Protein AF-A0A254QTD7-F1 (afdb_monomer_lite)

Foldseek 3Di:
DDDDDDDDDDPPCCVVPPDDPPPPQDAADPQQDDDPPDPDQWDQGPVRWIWGWDDDVQWTKTATPPVRDDPPDDRIHTHGDDPDDD

Radius of gyration: 19.44 Å; chains: 1; bounding box: 59×45×31 Å

pLDDT: mean 74.78, std 13.95, range [41.34, 92.56]

Sequence (86 aa):
MVAMTALPASADLSQKFGRASSKKMKVASSHLLPPADYKGQWWTSPDNCEYSRAGRPGETVWYLIINTAHSKCKSHLVQSVYKDAY

Structure (mmCIF, N/CA/C/O backbone):
data_AF-A0A254QTD7-F1
#
_entry.id   AF-A0A254QTD7-F1
#
loop_
_atom_site.group_PDB
_atom_site.id
_atom_site.type_symbol
_atom_site.label_atom_id
_atom_site.label_alt_id
_atom_site.label_comp_id
_atom_site.label_asym_id
_atom_site.label_entity_id
_atom_site.label_seq_id
_atom_site.pdbx_PDB_ins_code
_atom_site.Cartn_x
_atom_site.Cartn_y
_atom_site.Cartn_z
_atom_site.occupancy
_atom_site.B_iso_or_equiv
_atom_site.auth_seq_id
_atom_site.auth_comp_id
_atom_site.auth_asym_id
_atom_site.auth_atom_id
_atom_site.pdbx_PDB_model_num
ATOM 1 N N . MET A 1 1 ? 48.576 -35.123 -12.775 1.00 42.38 1 MET A N 1
ATOM 2 C CA . MET A 1 1 ? 47.841 -34.010 -12.135 1.00 42.38 1 MET A CA 1
ATOM 3 C C . MET A 1 1 ? 46.386 -34.425 -12.006 1.00 42.38 1 MET A C 1
ATOM 5 O O . MET A 1 1 ? 45.778 -34.713 -13.026 1.00 42.38 1 MET A O 1
ATOM 9 N N . VAL A 1 2 ? 45.858 -34.535 -10.785 1.00 50.47 2 VAL A N 1
ATOM 10 C CA . VAL A 1 2 ? 44.442 -34.863 -10.544 1.00 50.47 2 VAL A CA 1
ATOM 11 C C . VAL A 1 2 ? 43.665 -33.549 -10.491 1.00 50.47 2 VAL A C 1
ATOM 13 O O . VAL A 1 2 ? 43.922 -32.723 -9.620 1.00 50.47 2 VAL A O 1
ATOM 16 N N . ALA A 1 3 ? 42.761 -33.332 -11.444 1.00 57.91 3 ALA A N 1
ATOM 17 C CA . ALA A 1 3 ? 41.870 -32.178 -11.448 1.00 57.91 3 ALA A CA 1
ATOM 18 C C . ALA A 1 3 ? 40.711 -32.432 -10.472 1.00 57.91 3 ALA A C 1
ATOM 20 O O . ALA A 1 3 ? 39.911 -33.341 -10.682 1.00 57.91 3 ALA A O 1
ATOM 21 N N . MET A 1 4 ? 40.625 -31.645 -9.399 1.00 57.41 4 MET A N 1
ATOM 22 C CA . MET A 1 4 ? 39.463 -31.644 -8.510 1.00 57.41 4 MET A CA 1
ATOM 23 C C . MET A 1 4 ? 38.371 -30.772 -9.132 1.00 57.41 4 MET A C 1
ATOM 25 O O . MET A 1 4 ? 38.440 -29.546 -9.084 1.00 57.41 4 MET A O 1
ATOM 29 N N . THR A 1 5 ? 37.361 -31.391 -9.737 1.00 64.06 5 THR A N 1
ATOM 30 C CA . THR A 1 5 ? 36.146 -30.686 -10.157 1.00 64.06 5 THR A CA 1
ATOM 31 C C . THR A 1 5 ? 35.272 -30.446 -8.928 1.00 64.06 5 THR A C 1
ATOM 33 O O . THR A 1 5 ? 34.683 -31.385 -8.390 1.00 64.06 5 THR A O 1
ATOM 36 N N . ALA A 1 6 ? 35.211 -29.200 -8.458 1.00 65.12 6 ALA A N 1
ATOM 37 C CA . ALA A 1 6 ? 34.300 -28.801 -7.391 1.00 65.12 6 ALA A CA 1
ATOM 38 C C . ALA A 1 6 ? 32.843 -28.901 -7.876 1.00 65.12 6 ALA A C 1
ATOM 40 O O . ALA A 1 6 ? 32.496 -28.386 -8.940 1.00 65.12 6 ALA A O 1
ATOM 41 N N . LEU A 1 7 ? 31.994 -29.571 -7.096 1.00 63.47 7 LEU A N 1
ATOM 42 C CA . LEU A 1 7 ? 30.553 -29.649 -7.342 1.00 63.47 7 LEU A CA 1
ATOM 43 C C . LEU A 1 7 ? 29.905 -28.280 -7.064 1.00 63.47 7 LEU A C 1
ATOM 45 O O . LEU A 1 7 ? 30.280 -27.623 -6.088 1.00 63.47 7 LEU A O 1
ATOM 49 N N . PRO A 1 8 ? 28.923 -27.839 -7.871 1.00 62.59 8 PRO A N 1
ATOM 50 C CA . PRO A 1 8 ? 28.192 -26.613 -7.590 1.00 62.59 8 PRO A CA 1
ATOM 51 C C . PRO A 1 8 ? 27.374 -26.798 -6.306 1.00 62.59 8 PRO A C 1
ATOM 53 O O . PRO A 1 8 ? 26.553 -27.708 -6.201 1.00 62.59 8 PRO A O 1
ATOM 56 N N . ALA A 1 9 ? 27.585 -25.932 -5.318 1.00 65.75 9 ALA A N 1
ATOM 57 C CA . ALA A 1 9 ? 26.750 -25.900 -4.126 1.00 65.75 9 ALA A CA 1
ATOM 58 C C . ALA A 1 9 ? 25.381 -25.299 -4.484 1.00 65.75 9 ALA A C 1
ATOM 60 O O . ALA A 1 9 ? 25.247 -24.092 -4.679 1.00 65.75 9 ALA A O 1
ATOM 61 N N . SER A 1 10 ? 24.353 -26.141 -4.586 1.00 64.06 10 SER A N 1
ATOM 62 C CA . SER A 1 10 ? 22.963 -25.703 -4.735 1.00 64.06 10 SER A CA 1
ATOM 63 C C . SER A 1 10 ? 22.403 -25.341 -3.357 1.00 64.06 10 SER A C 1
ATOM 65 O O . SER A 1 10 ? 21.977 -26.208 -2.598 1.00 64.06 10 SER A O 1
ATOM 67 N N . ALA A 1 11 ? 22.431 -24.058 -3.001 1.00 60.72 11 ALA A N 1
ATOM 68 C CA . ALA A 1 11 ? 21.818 -23.565 -1.770 1.00 60.72 11 ALA A CA 1
ATOM 69 C C . ALA A 1 11 ? 20.318 -23.314 -1.992 1.00 60.72 11 ALA A C 1
ATOM 71 O O . ALA A 1 11 ? 19.881 -22.171 -2.125 1.00 60.72 11 ALA A O 1
ATOM 72 N N . ASP A 1 12 ? 19.518 -24.381 -2.054 1.00 60.94 12 ASP A N 1
ATOM 73 C CA . ASP A 1 12 ? 18.062 -24.236 -2.098 1.00 60.94 12 ASP A CA 1
ATOM 74 C C . ASP A 1 12 ? 17.535 -23.877 -0.695 1.00 60.94 12 ASP A C 1
ATOM 76 O O . ASP A 1 12 ? 17.297 -24.722 0.170 1.00 60.94 12 ASP A O 1
ATOM 80 N N . LEU A 1 13 ? 17.409 -22.572 -0.431 1.00 63.25 13 LEU A N 1
ATOM 81 C CA . LEU A 1 13 ? 16.890 -22.032 0.833 1.00 63.25 13 LEU A CA 1
ATOM 82 C C . LEU A 1 13 ? 15.384 -22.310 1.037 1.00 63.25 13 LEU A C 1
ATOM 84 O O . LEU A 1 13 ? 14.866 -22.053 2.128 1.00 63.25 13 LEU A O 1
ATOM 88 N N . SER A 1 14 ? 14.675 -22.846 0.034 1.00 61.91 14 SER A N 1
ATOM 89 C CA . SER A 1 14 ? 13.223 -23.083 0.084 1.00 61.91 14 SER A CA 1
ATOM 90 C C . SER A 1 14 ? 12.839 -24.030 1.222 1.00 61.91 14 SER A C 1
ATOM 92 O O . SER A 1 14 ? 11.794 -23.864 1.852 1.00 61.91 14 SER A O 1
ATOM 94 N N . GLN A 1 15 ? 13.724 -24.972 1.566 1.00 60.12 15 GLN A N 1
ATOM 95 C CA . GLN A 1 15 ? 13.500 -25.920 2.658 1.00 60.12 15 GLN A CA 1
ATOM 96 C C . GLN A 1 15 ? 13.529 -25.264 4.052 1.00 60.12 15 GLN A C 1
ATOM 98 O O . GLN A 1 15 ? 12.901 -25.776 4.976 1.00 60.12 15 GLN A O 1
ATOM 103 N N . LYS A 1 16 ? 14.230 -24.130 4.222 1.00 62.50 16 LYS A N 1
ATOM 104 C CA . LYS A 1 16 ? 14.324 -23.407 5.508 1.00 62.50 16 LYS A CA 1
ATOM 105 C C . LYS A 1 16 ? 13.252 -22.333 5.676 1.00 62.50 16 LYS A C 1
ATOM 107 O O . LYS A 1 16 ? 12.810 -22.106 6.797 1.00 62.50 16 LYS A O 1
ATOM 112 N N . PHE A 1 17 ? 12.849 -21.677 4.590 1.00 65.69 17 PHE A N 1
ATOM 113 C CA . PHE A 1 17 ? 11.943 -20.521 4.645 1.00 65.69 17 PHE A CA 1
ATOM 114 C C . PHE A 1 17 ? 10.531 -20.814 4.117 1.00 65.69 17 PHE A C 1
ATOM 116 O O . PHE A 1 1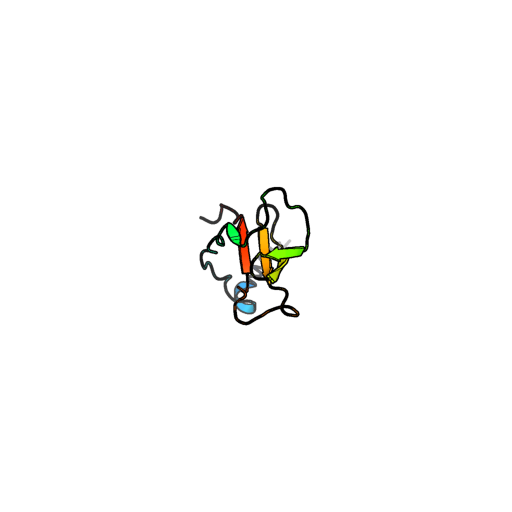7 ? 9.650 -19.961 4.209 1.00 65.69 17 PHE A O 1
ATOM 123 N N . GLY A 1 18 ? 10.294 -22.031 3.618 1.00 59.53 18 GLY A N 1
ATOM 124 C CA . GLY A 1 18 ? 9.051 -22.407 2.960 1.00 59.53 18 GLY A CA 1
ATOM 125 C C . GLY A 1 18 ? 8.979 -21.858 1.534 1.00 59.53 18 GLY A C 1
ATOM 126 O O . GLY A 1 18 ? 9.531 -20.808 1.203 1.00 59.53 18 GLY A O 1
ATOM 127 N N . ARG A 1 19 ? 8.276 -22.581 0.657 1.00 57.41 19 ARG A N 1
ATOM 128 C CA . ARG A 1 19 ? 8.055 -22.145 -0.724 1.00 57.41 19 ARG A CA 1
ATOM 129 C C . ARG A 1 19 ? 7.254 -20.843 -0.705 1.00 57.41 19 ARG A C 1
ATOM 131 O O . ARG A 1 19 ? 6.164 -20.812 -0.131 1.00 57.41 19 ARG A O 1
ATOM 138 N N . ALA A 1 20 ? 7.771 -19.790 -1.344 1.00 59.03 20 ALA A N 1
ATOM 139 C CA . ALA A 1 20 ? 7.042 -18.536 -1.508 1.00 59.03 20 ALA A CA 1
ATOM 140 C C . ALA A 1 20 ? 5.649 -18.842 -2.081 1.00 59.03 20 ALA A C 1
ATOM 142 O O . ALA A 1 20 ? 5.517 -19.420 -3.163 1.00 59.03 20 ALA A O 1
ATOM 143 N N . SER A 1 21 ? 4.608 -18.540 -1.304 1.00 57.00 21 SER A N 1
ATOM 144 C CA . SER A 1 21 ? 3.236 -18.859 -1.681 1.00 57.00 21 SER A CA 1
ATOM 145 C C . SER A 1 21 ? 2.871 -18.045 -2.916 1.00 57.00 21 SER A C 1
ATOM 147 O O . SER A 1 21 ? 2.728 -16.829 -2.844 1.00 57.00 21 SER A O 1
ATOM 149 N N . SER A 1 22 ? 2.668 -18.720 -4.046 1.00 54.12 22 SER A N 1
ATOM 150 C CA . SER A 1 22 ? 2.190 -18.142 -5.306 1.00 54.12 22 SER A CA 1
ATOM 151 C C . SER A 1 22 ? 0.711 -17.736 -5.255 1.00 54.12 22 SER A C 1
ATOM 153 O O . SER A 1 22 ? 0.040 -17.690 -6.289 1.00 54.12 22 SER A O 1
ATOM 155 N N . LYS A 1 23 ? 0.169 -17.443 -4.060 1.00 54.03 23 LYS A N 1
ATOM 156 C CA . LYS A 1 23 ? -1.158 -16.839 -3.925 1.00 54.03 23 LYS A CA 1
ATOM 157 C C . LYS A 1 23 ? -1.156 -15.593 -4.796 1.00 54.03 23 LYS A C 1
ATOM 159 O O . LYS A 1 23 ? -0.465 -14.631 -4.478 1.00 54.03 23 LYS A O 1
ATOM 164 N N . LYS A 1 24 ? -1.909 -15.642 -5.902 1.00 55.62 24 LYS A N 1
ATOM 165 C CA . LYS A 1 24 ? -2.092 -14.512 -6.813 1.00 55.62 24 LYS A CA 1
ATOM 166 C C . LYS A 1 24 ? -2.479 -13.311 -5.961 1.00 55.62 24 LYS A C 1
ATOM 168 O O . LYS A 1 24 ? -3.586 -13.268 -5.420 1.00 55.62 24 LYS A O 1
ATOM 173 N N . MET A 1 25 ? -1.532 -12.394 -5.786 1.00 56.16 25 MET A N 1
ATOM 174 C CA . MET A 1 25 ? -1.738 -11.167 -5.040 1.00 56.16 25 MET A CA 1
ATOM 175 C C . MET A 1 25 ? -2.836 -10.402 -5.770 1.00 56.16 25 MET A C 1
ATOM 177 O O . MET A 1 25 ? -2.660 -9.965 -6.906 1.00 56.16 25 MET A O 1
ATOM 181 N N . LYS A 1 26 ? -4.020 -10.333 -5.160 1.00 63.09 26 LYS A N 1
ATOM 182 C CA . LYS A 1 26 ? -5.134 -9.591 -5.740 1.00 63.09 26 LYS A CA 1
ATOM 183 C C . LYS A 1 26 ? -4.807 -8.112 -5.597 1.00 63.09 26 LYS A C 1
ATOM 185 O O . LYS A 1 26 ? -4.606 -7.644 -4.477 1.00 63.09 26 LYS A O 1
ATOM 190 N N . VAL A 1 27 ? -4.756 -7.407 -6.725 1.00 69.69 27 VAL A N 1
ATOM 191 C CA . VAL A 1 27 ? -4.663 -5.944 -6.746 1.00 69.69 27 VAL A CA 1
ATOM 192 C C . VAL A 1 27 ? -5.787 -5.396 -5.871 1.00 69.69 27 VAL A C 1
ATOM 194 O O . VAL A 1 27 ? -6.933 -5.850 -5.953 1.00 69.69 27 VAL A O 1
ATOM 197 N N . ALA A 1 28 ? -5.435 -4.500 -4.956 1.00 75.31 28 ALA A N 1
ATOM 198 C CA . ALA A 1 28 ? -6.399 -3.922 -4.039 1.00 75.31 28 ALA A CA 1
ATOM 199 C C . ALA A 1 28 ? -7.401 -3.035 -4.784 1.00 75.31 28 ALA A C 1
ATOM 201 O O . ALA A 1 28 ? -7.149 -2.578 -5.897 1.00 75.31 28 ALA A O 1
ATOM 202 N N . SER A 1 29 ? -8.551 -2.784 -4.152 1.00 73.44 29 SER A N 1
ATOM 203 C CA . SER A 1 29 ? -9.528 -1.838 -4.693 1.00 73.44 29 SER A CA 1
ATOM 204 C C . SER A 1 29 ? -8.872 -0.469 -4.876 1.00 73.44 29 SER A C 1
ATOM 206 O O . SER A 1 29 ? -8.221 0.023 -3.951 1.00 73.44 29 SER A O 1
ATOM 208 N N . SER A 1 30 ? -9.069 0.143 -6.046 1.00 73.62 30 SER A N 1
ATOM 209 C CA . SER A 1 30 ? -8.458 1.421 -6.430 1.00 73.62 30 SER A CA 1
ATOM 210 C C . SER A 1 30 ? -8.741 2.549 -5.439 1.00 73.62 30 SER A C 1
ATOM 212 O O . SER A 1 30 ? -7.901 3.421 -5.273 1.00 73.62 30 SER A O 1
ATOM 214 N N . HIS A 1 31 ? -9.872 2.502 -4.731 1.00 82.12 31 HIS A N 1
ATOM 215 C CA . HIS A 1 31 ? -10.247 3.507 -3.733 1.00 82.12 31 HIS A CA 1
ATOM 216 C C . HIS A 1 31 ? -9.347 3.518 -2.482 1.00 82.12 31 HIS A C 1
ATOM 218 O O . HIS A 1 31 ? -9.232 4.538 -1.815 1.00 82.12 31 HIS A O 1
ATOM 224 N N . LEU A 1 32 ? -8.726 2.387 -2.133 1.00 85.12 32 LEU A N 1
ATOM 225 C CA . LEU A 1 32 ? -7.830 2.295 -0.969 1.00 85.12 32 LEU A CA 1
ATOM 226 C C . LEU A 1 32 ? -6.380 2.628 -1.333 1.00 85.12 32 LEU A C 1
ATOM 228 O O . LEU A 1 32 ? -5.552 2.890 -0.460 1.00 85.12 32 LEU A O 1
ATOM 232 N N . LEU A 1 33 ? -6.071 2.576 -2.628 1.00 86.88 33 LEU A N 1
ATOM 233 C CA . LEU A 1 33 ? -4.740 2.809 -3.150 1.00 86.88 33 LEU A CA 1
ATOM 234 C C . LEU A 1 33 ? -4.475 4.312 -3.292 1.00 86.88 33 LEU A C 1
ATOM 236 O O . LEU A 1 33 ? -5.389 5.078 -3.597 1.00 86.88 33 LEU A O 1
ATOM 240 N N . PRO A 1 34 ? -3.217 4.738 -3.118 1.00 88.25 34 PRO A N 1
ATOM 241 C CA . PRO A 1 34 ? -2.843 6.101 -3.430 1.00 88.25 34 PRO A CA 1
ATOM 242 C C . PRO A 1 34 ? -2.988 6.401 -4.930 1.00 88.25 34 PRO A C 1
ATOM 244 O O . PRO A 1 34 ? -2.917 5.481 -5.758 1.00 88.25 34 PRO A O 1
ATOM 247 N N . PRO A 1 35 ? -3.096 7.691 -5.298 1.00 86.56 35 PRO A N 1
ATOM 248 C CA . PRO A 1 35 ? -3.022 8.133 -6.687 1.00 86.56 35 PRO A CA 1
ATOM 249 C C . PRO A 1 35 ? -1.765 7.610 -7.398 1.00 86.56 35 PRO A C 1
ATOM 251 O O . PRO A 1 35 ? -0.726 7.397 -6.769 1.00 86.56 35 PRO A O 1
ATOM 254 N N . ALA A 1 36 ? -1.830 7.440 -8.721 1.00 81.06 36 ALA A N 1
ATOM 255 C CA . ALA A 1 36 ? -0.717 6.904 -9.516 1.00 81.06 36 ALA A CA 1
ATOM 256 C C . ALA A 1 36 ? 0.578 7.733 -9.381 1.00 81.06 36 ALA A C 1
ATOM 258 O O . ALA A 1 36 ? 1.678 7.178 -9.335 1.00 81.06 36 ALA A O 1
ATOM 259 N N . ASP A 1 37 ? 0.443 9.051 -9.228 1.00 85.31 37 ASP A N 1
ATOM 260 C CA . ASP A 1 37 ? 1.568 9.979 -9.081 1.00 85.31 37 ASP A CA 1
ATOM 261 C C . ASP A 1 37 ? 2.077 10.108 -7.642 1.00 85.31 37 ASP A C 1
ATOM 263 O O . ASP A 1 37 ? 3.024 10.846 -7.373 1.00 85.31 37 ASP A O 1
ATOM 267 N N . TYR A 1 38 ? 1.498 9.366 -6.696 1.00 88.00 38 TYR A N 1
ATOM 268 C CA . TYR A 1 38 ? 1.929 9.402 -5.308 1.00 88.00 38 TYR A CA 1
ATOM 269 C C . TYR A 1 38 ? 3.342 8.827 -5.160 1.00 88.00 38 TYR A C 1
ATOM 271 O O . TYR A 1 38 ? 3.585 7.644 -5.422 1.00 88.00 38 TYR A O 1
ATOM 279 N N . LYS A 1 39 ? 4.293 9.656 -4.714 1.00 87.38 39 LYS A N 1
ATOM 280 C CA . LYS A 1 39 ? 5.704 9.276 -4.490 1.00 87.38 39 LYS A CA 1
ATOM 281 C C . LYS A 1 39 ? 6.076 9.103 -3.015 1.00 87.38 39 LYS A C 1
ATOM 283 O O . LYS A 1 39 ? 7.200 8.712 -2.729 1.00 87.38 39 LYS A O 1
ATOM 288 N N . GLY A 1 40 ? 5.146 9.354 -2.093 1.00 89.81 40 GLY A N 1
ATOM 289 C CA . GLY A 1 40 ? 5.394 9.209 -0.661 1.00 89.81 40 GLY A CA 1
ATOM 290 C C . GLY A 1 40 ? 5.662 7.763 -0.241 1.00 89.81 40 GLY A C 1
ATOM 291 O O . GLY A 1 40 ? 5.257 6.809 -0.912 1.00 89.81 40 GLY A O 1
ATOM 292 N N . GLN A 1 41 ? 6.355 7.624 0.888 1.00 91.19 41 GLN A N 1
ATOM 293 C CA . GLN A 1 41 ? 6.667 6.343 1.525 1.00 91.19 41 GLN A CA 1
ATOM 294 C C . GLN A 1 41 ? 5.528 5.841 2.432 1.00 91.19 41 GLN A C 1
ATOM 296 O O . GLN A 1 41 ? 5.436 4.646 2.701 1.00 91.19 41 GLN A O 1
ATOM 301 N N . TRP A 1 42 ? 4.650 6.740 2.876 1.00 92.38 42 TRP A N 1
ATOM 302 C CA . TRP A 1 42 ? 3.572 6.487 3.834 1.00 92.38 42 TRP A CA 1
ATOM 303 C C . TRP A 1 42 ? 2.257 6.985 3.253 1.00 92.38 42 TRP A C 1
ATOM 305 O O . TRP A 1 42 ? 2.232 8.097 2.753 1.00 92.38 42 TRP A O 1
ATOM 315 N N . TRP A 1 43 ? 1.182 6.208 3.301 1.00 91.44 43 TRP A N 1
ATOM 316 C CA . TRP A 1 43 ? -0.114 6.575 2.731 1.00 91.44 43 TRP A CA 1
ATOM 317 C C . TRP A 1 43 ? -1.231 6.341 3.739 1.00 91.44 43 TRP A C 1
ATOM 319 O O . TRP A 1 43 ? -1.344 5.247 4.289 1.00 91.44 43 TRP A O 1
ATOM 329 N N . THR A 1 44 ? -2.089 7.340 3.920 1.00 92.19 44 THR A N 1
ATOM 330 C CA . THR A 1 44 ? -3.316 7.207 4.704 1.00 92.19 44 THR A CA 1
ATOM 331 C C . THR A 1 44 ? -4.488 7.061 3.752 1.00 92.19 44 THR A C 1
ATOM 333 O O . THR A 1 44 ? -4.787 7.939 2.946 1.00 92.19 44 THR A O 1
ATOM 336 N N . SER A 1 45 ? -5.134 5.912 3.838 1.00 88.88 45 SER A N 1
ATOM 337 C CA . SER A 1 45 ? -6.303 5.562 3.038 1.00 88.88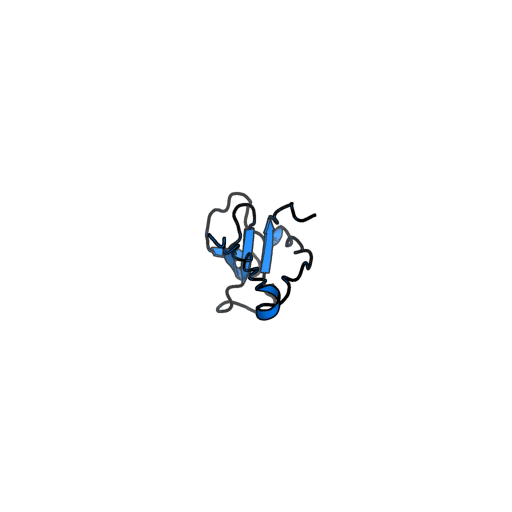 45 SER A CA 1
ATOM 338 C C . SER A 1 45 ? -7.583 6.255 3.543 1.00 88.88 45 SER A C 1
ATOM 340 O O . SER A 1 45 ? -7.639 6.664 4.707 1.00 88.88 45 SER A O 1
ATOM 342 N N . PRO A 1 46 ? -8.640 6.375 2.714 1.00 88.50 46 PRO A N 1
ATOM 343 C CA . PRO A 1 46 ? -9.901 7.014 3.119 1.00 88.50 46 PRO A CA 1
ATOM 344 C C . PRO A 1 46 ? -10.614 6.343 4.307 1.00 88.50 46 PRO A C 1
ATOM 346 O O . PRO A 1 46 ? -11.436 6.961 4.977 1.00 88.50 46 PRO A O 1
ATOM 349 N N . ASP A 1 47 ? -10.308 5.077 4.580 1.00 86.00 47 ASP A N 1
ATOM 350 C CA . ASP A 1 47 ? -10.758 4.296 5.735 1.00 86.00 47 ASP A CA 1
ATOM 351 C C . ASP A 1 47 ? -9.955 4.578 7.019 1.00 86.00 47 ASP A C 1
ATOM 353 O O . ASP A 1 47 ? -10.173 3.911 8.028 1.00 86.00 47 ASP A O 1
ATOM 357 N N . ASN A 1 48 ? -9.091 5.601 7.019 1.00 87.12 48 ASN A N 1
ATOM 358 C CA . ASN A 1 48 ? -8.213 5.992 8.130 1.00 87.12 48 ASN A CA 1
ATOM 359 C C . ASN A 1 48 ? -7.198 4.906 8.525 1.00 87.12 48 ASN A C 1
ATOM 361 O O . ASN A 1 48 ? -6.729 4.874 9.658 1.00 87.12 48 ASN A O 1
ATOM 365 N N . CYS A 1 49 ? -6.844 4.022 7.591 1.00 90.06 49 CYS A N 1
ATOM 366 C CA . CYS A 1 49 ? -5.774 3.048 7.776 1.00 90.06 49 CYS A CA 1
ATOM 367 C C . CYS A 1 49 ? -4.482 3.574 7.146 1.00 90.06 49 CYS A C 1
ATOM 369 O O . CYS A 1 49 ? -4.499 4.120 6.035 1.00 90.06 49 CYS A O 1
ATOM 371 N N . GLU A 1 50 ? -3.359 3.382 7.829 1.00 91.56 50 GLU A N 1
ATOM 372 C CA . GLU A 1 50 ? -2.059 3.844 7.354 1.00 91.56 50 GLU A CA 1
ATOM 373 C C . GLU A 1 50 ? -1.229 2.698 6.793 1.00 91.56 50 GLU A C 1
ATOM 375 O O . GLU A 1 50 ? -1.159 1.607 7.360 1.00 91.56 50 GLU A O 1
ATOM 380 N N . TYR A 1 51 ? -0.556 2.964 5.682 1.00 92.56 51 TYR A N 1
ATOM 381 C CA . TYR A 1 51 ? 0.232 1.978 4.972 1.00 92.56 51 TYR A CA 1
ATOM 382 C C . TYR A 1 51 ? 1.628 2.501 4.644 1.00 92.56 51 TYR A C 1
ATOM 384 O O . TYR A 1 51 ? 1.810 3.679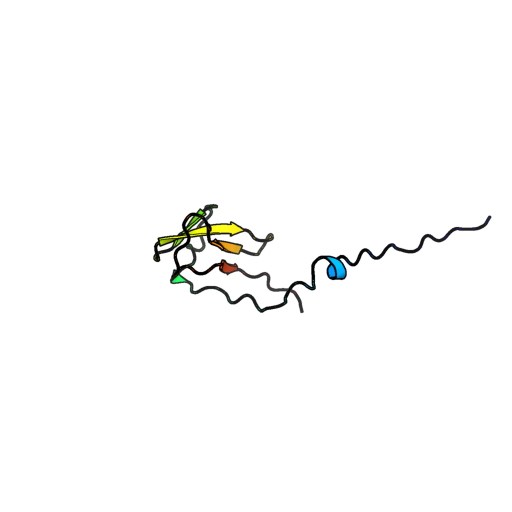 4.344 1.00 92.56 51 TYR A O 1
ATOM 392 N N . SER A 1 52 ? 2.615 1.612 4.634 1.00 91.56 52 SER A N 1
ATOM 393 C CA . SER A 1 52 ? 3.976 1.884 4.176 1.00 91.56 52 SER A CA 1
ATOM 394 C C . SER A 1 52 ? 4.236 1.237 2.819 1.00 91.56 52 SER A C 1
ATOM 396 O O . SER A 1 52 ? 3.789 0.122 2.538 1.00 91.56 52 SER A O 1
ATOM 398 N N . ARG A 1 53 ? 4.953 1.946 1.949 1.00 91.38 53 ARG A N 1
ATOM 399 C CA . ARG A 1 53 ? 5.280 1.471 0.606 1.00 91.38 53 ARG A CA 1
ATOM 400 C C . ARG A 1 53 ? 6.439 0.481 0.647 1.00 91.38 53 ARG A C 1
ATOM 402 O O . ARG A 1 53 ? 7.506 0.787 1.161 1.00 91.38 53 ARG A O 1
ATOM 409 N N . ALA A 1 54 ? 6.296 -0.675 0.029 1.00 88.12 54 ALA A N 1
ATOM 410 C CA . ALA A 1 54 ? 7.423 -1.555 -0.247 1.00 88.12 54 ALA A CA 1
ATOM 411 C C . ALA A 1 54 ? 7.186 -2.333 -1.544 1.00 88.12 54 ALA A C 1
ATOM 413 O O . ALA A 1 54 ? 6.113 -2.287 -2.142 1.00 88.12 54 ALA A O 1
ATOM 414 N N . GLY A 1 55 ? 8.204 -3.039 -2.012 1.00 81.25 55 GLY A N 1
ATOM 415 C CA . GLY A 1 55 ? 8.134 -3.783 -3.262 1.00 81.25 55 GLY A CA 1
ATOM 416 C C . GLY A 1 55 ? 9.481 -3.821 -3.958 1.00 81.25 55 GLY A C 1
ATOM 417 O O . GLY A 1 55 ? 10.387 -3.047 -3.648 1.00 81.25 55 GLY A O 1
ATOM 418 N N . ARG A 1 56 ? 9.613 -4.755 -4.896 1.00 78.81 56 ARG A N 1
ATOM 419 C CA . ARG A 1 56 ? 10.738 -4.785 -5.832 1.00 78.81 56 ARG A CA 1
ATOM 420 C C . ARG A 1 56 ? 10.589 -3.659 -6.860 1.00 78.81 56 ARG A C 1
ATOM 422 O O . ARG A 1 56 ? 9.482 -3.157 -7.040 1.00 78.81 56 ARG A O 1
ATOM 429 N N . PRO A 1 57 ? 11.656 -3.278 -7.581 1.00 76.56 57 PRO A N 1
ATOM 430 C CA . PRO A 1 57 ? 11.521 -2.395 -8.736 1.00 76.56 57 PRO A CA 1
ATOM 431 C C . PRO A 1 57 ? 10.451 -2.932 -9.705 1.00 76.56 57 PRO A C 1
ATOM 433 O O . PRO A 1 57 ? 10.552 -4.064 -10.166 1.00 76.56 57 PRO A O 1
ATOM 436 N N . GLY A 1 58 ? 9.403 -2.145 -9.964 1.00 77.94 58 GLY A N 1
ATOM 437 C CA . GLY A 1 58 ? 8.248 -2.545 -10.785 1.00 77.94 58 GLY A CA 1
ATOM 438 C C . GLY A 1 58 ? 7.037 -3.081 -10.004 1.00 77.94 58 GLY A C 1
ATOM 439 O O . GLY A 1 58 ? 5.930 -3.091 -10.540 1.00 77.94 58 GLY A O 1
ATOM 440 N N . GLU A 1 59 ? 7.20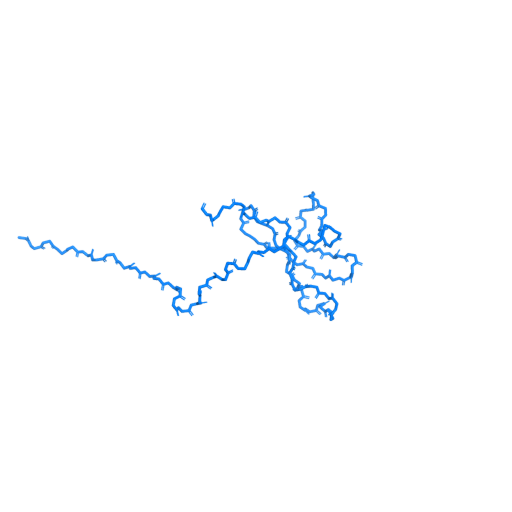2 -3.436 -8.728 1.00 80.62 59 GLU A N 1
ATOM 441 C CA . GLU A 1 59 ? 6.110 -3.784 -7.812 1.00 80.62 59 GLU A CA 1
ATOM 442 C C . GLU A 1 59 ? 5.871 -2.659 -6.814 1.00 80.62 59 GLU A C 1
ATOM 444 O O . GLU A 1 59 ? 6.787 -1.979 -6.355 1.00 80.62 59 GLU A O 1
ATOM 449 N N . THR A 1 60 ? 4.619 -2.460 -6.437 1.00 85.75 60 THR A N 1
ATOM 450 C CA . THR A 1 60 ? 4.269 -1.567 -5.342 1.00 85.75 60 THR A CA 1
ATOM 451 C C . THR A 1 60 ? 3.198 -2.229 -4.506 1.00 85.75 60 THR A C 1
ATOM 453 O O . THR A 1 60 ? 2.072 -2.457 -4.950 1.00 85.75 60 THR A O 1
ATOM 456 N N . VAL A 1 61 ? 3.577 -2.532 -3.272 1.00 87.94 61 VAL A N 1
ATOM 457 C CA . VAL A 1 61 ? 2.737 -3.119 -2.241 1.00 87.94 61 VAL A CA 1
ATOM 458 C C . VAL A 1 61 ? 2.730 -2.167 -1.053 1.00 87.94 61 VAL A C 1
ATOM 460 O O . VAL A 1 61 ? 3.761 -1.659 -0.627 1.00 87.94 61 VAL A O 1
ATOM 463 N N . TRP A 1 62 ? 1.551 -1.916 -0.521 1.00 90.50 62 TRP A N 1
ATOM 464 C CA . TRP A 1 62 ? 1.325 -1.075 0.640 1.00 90.50 62 TRP A CA 1
ATOM 465 C C . TRP A 1 62 ? 1.025 -1.979 1.829 1.00 90.50 62 TRP A C 1
ATOM 467 O O . TRP A 1 62 ? 0.053 -2.732 1.799 1.00 90.50 62 TRP A O 1
ATOM 477 N N . TYR A 1 63 ? 1.865 -1.946 2.855 1.00 89.44 63 TYR A N 1
ATOM 478 C CA . TYR A 1 63 ? 1.734 -2.777 4.051 1.00 89.44 63 TYR A CA 1
ATOM 479 C C . TYR A 1 63 ? 1.113 -1.978 5.183 1.00 89.44 63 TYR A C 1
ATOM 481 O O . TYR A 1 63 ? 1.527 -0.849 5.422 1.00 89.44 63 TYR A O 1
ATOM 489 N N . LEU A 1 64 ? 0.135 -2.555 5.880 1.00 89.31 64 LEU A N 1
ATOM 490 C CA . LEU A 1 64 ? -0.518 -1.892 7.005 1.00 89.31 64 LEU A CA 1
ATOM 491 C C . LEU A 1 64 ? 0.494 -1.608 8.117 1.00 89.31 64 LEU A C 1
ATOM 493 O O . LEU A 1 64 ? 1.225 -2.503 8.551 1.00 89.31 64 LEU A O 1
ATOM 497 N N . ILE A 1 65 ? 0.500 -0.377 8.615 1.00 89.62 65 ILE A N 1
ATOM 498 C CA . ILE A 1 65 ? 1.259 -0.014 9.806 1.00 89.62 65 ILE A CA 1
ATOM 499 C C . ILE A 1 65 ? 0.515 -0.578 11.014 1.00 89.62 65 ILE A C 1
ATOM 501 O O . ILE A 1 65 ? -0.555 -0.110 11.386 1.00 89.62 65 ILE A O 1
ATOM 505 N N . ILE A 1 66 ? 1.081 -1.612 11.635 1.00 84.12 66 ILE A N 1
ATOM 506 C CA . ILE A 1 66 ? 0.401 -2.367 12.700 1.00 84.12 66 ILE A CA 1
ATOM 507 C C . ILE A 1 66 ? 0.065 -1.479 13.908 1.00 84.12 66 ILE A C 1
ATOM 509 O O . ILE A 1 66 ? -0.978 -1.661 14.528 1.00 84.12 66 ILE A O 1
ATOM 513 N N . ASN A 1 67 ? 0.903 -0.486 14.214 1.00 78.75 67 ASN A N 1
ATOM 514 C CA . ASN A 1 67 ? 0.691 0.408 15.356 1.00 78.75 67 ASN A CA 1
ATOM 515 C C . ASN A 1 67 ? -0.576 1.271 15.231 1.00 78.75 67 ASN A C 1
ATOM 517 O O . ASN A 1 67 ? -1.109 1.702 16.248 1.00 78.75 67 ASN A O 1
ATOM 521 N N . THR A 1 68 ? -1.063 1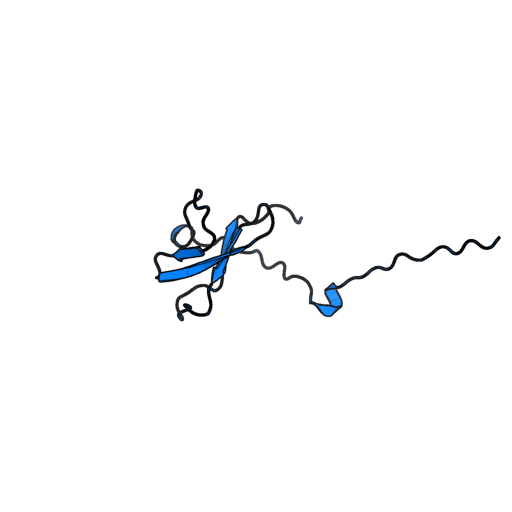.503 14.012 1.00 77.38 68 THR A N 1
ATOM 522 C CA . THR A 1 68 ? -2.291 2.264 13.730 1.00 77.38 68 THR A CA 1
ATOM 523 C C . THR A 1 68 ? -3.377 1.389 13.104 1.00 77.38 68 THR A C 1
ATOM 525 O O . THR A 1 68 ? -4.378 1.877 12.583 1.00 77.38 68 THR A O 1
ATOM 528 N N . ALA A 1 69 ? -3.213 0.065 13.184 1.00 78.50 69 ALA A N 1
ATOM 529 C CA . ALA A 1 69 ? -4.171 -0.885 12.655 1.00 78.50 69 ALA A CA 1
ATOM 530 C C . ALA A 1 69 ? -5.458 -0.926 13.491 1.00 78.50 69 ALA A C 1
ATOM 532 O O . ALA A 1 69 ? -5.450 -1.018 14.720 1.00 78.50 69 ALA A O 1
ATOM 533 N N . HIS A 1 70 ? -6.586 -0.974 12.789 1.00 77.81 70 HIS A N 1
ATOM 534 C CA . HIS A 1 70 ? -7.898 -1.265 13.354 1.00 77.81 70 HIS A CA 1
ATOM 535 C C . HIS A 1 70 ? -8.488 -2.515 12.695 1.00 77.81 70 HIS A C 1
ATOM 537 O O . HIS A 1 70 ? -8.064 -2.922 11.614 1.00 77.81 70 HIS A O 1
ATOM 543 N N . SER A 1 71 ? -9.507 -3.120 13.312 1.00 79.50 71 SER A N 1
ATOM 544 C CA . SER A 1 71 ? -10.113 -4.383 12.846 1.00 79.50 71 SER A CA 1
ATOM 545 C C . SER A 1 71 ? -10.676 -4.345 11.418 1.00 79.50 71 SER A C 1
ATOM 547 O O . SER A 1 71 ? -10.896 -5.393 10.816 1.00 79.50 71 SER A O 1
ATOM 549 N N . LYS A 1 72 ? -10.909 -3.148 10.869 1.00 81.81 72 LYS A N 1
ATOM 550 C CA . LYS A 1 72 ? -11.427 -2.934 9.511 1.00 81.81 72 LYS A CA 1
ATOM 551 C C . LYS A 1 72 ? -10.331 -2.771 8.452 1.00 81.81 72 LYS A C 1
ATOM 553 O O . LYS A 1 72 ? -10.641 -2.822 7.264 1.00 81.81 72 LYS A O 1
ATOM 558 N N . CYS A 1 73 ? -9.076 -2.596 8.864 1.00 85.19 73 CYS A N 1
ATOM 559 C CA . CYS A 1 73 ? -7.964 -2.370 7.953 1.00 85.19 73 CYS A CA 1
ATOM 560 C C . CYS A 1 73 ? -7.538 -3.666 7.261 1.00 85.19 73 CYS A C 1
ATOM 562 O O . CYS A 1 73 ? -7.451 -4.734 7.874 1.00 85.19 73 CYS A O 1
ATOM 564 N N . LYS A 1 74 ? -7.216 -3.574 5.969 1.00 83.44 74 LYS A N 1
ATOM 565 C CA . LYS A 1 74 ? -6.587 -4.690 5.256 1.00 83.44 74 LYS A CA 1
ATOM 566 C C . LYS A 1 74 ? -5.110 -4.745 5.614 1.00 83.44 74 LYS A C 1
ATOM 568 O O . LYS A 1 74 ? -4.472 -3.714 5.733 1.00 83.44 74 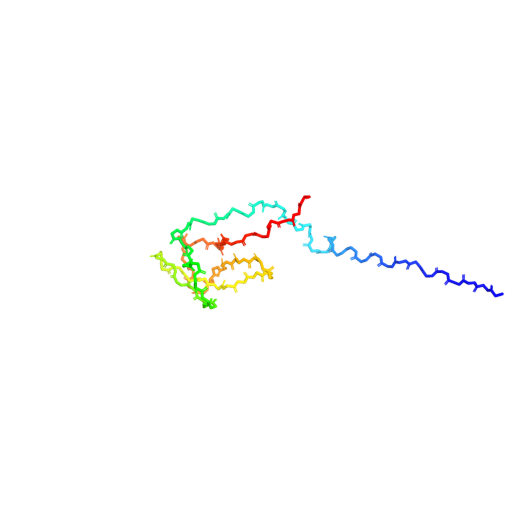LYS A O 1
ATOM 573 N N . SER A 1 75 ? -4.543 -5.942 5.744 1.00 82.31 75 SER A N 1
ATOM 574 C CA . SER A 1 75 ? -3.126 -6.098 6.107 1.00 82.31 75 SER A CA 1
ATOM 575 C C . SER A 1 75 ? -2.158 -5.635 5.014 1.00 82.31 75 SER A C 1
ATOM 577 O O . SER A 1 75 ? -1.038 -5.227 5.310 1.00 82.31 75 SER A O 1
ATOM 579 N N . HIS A 1 76 ? -2.576 -5.706 3.751 1.00 83.06 76 HIS A N 1
ATOM 580 C CA . HIS A 1 76 ? -1.790 -5.260 2.609 1.00 83.06 76 HIS A CA 1
ATOM 581 C C . HIS A 1 76 ? -2.698 -4.844 1.451 1.00 83.06 76 HIS A C 1
ATOM 583 O O . HIS A 1 76 ? -3.768 -5.425 1.237 1.00 83.06 76 HIS A O 1
ATOM 589 N N . LEU A 1 77 ? -2.242 -3.860 0.681 1.00 85.06 77 LEU A N 1
ATOM 590 C CA . LEU A 1 77 ? -2.863 -3.410 -0.555 1.00 85.06 77 LEU A CA 1
ATOM 591 C C . LEU A 1 77 ? -1.840 -3.511 -1.687 1.00 85.06 77 LEU A C 1
ATOM 593 O O . LEU A 1 77 ? -0.788 -2.882 -1.651 1.00 85.06 77 LEU A O 1
ATOM 597 N N . VAL A 1 78 ? -2.132 -4.303 -2.711 1.00 83.19 78 VAL A N 1
ATOM 598 C CA . VAL A 1 78 ? -1.234 -4.460 -3.861 1.00 83.19 78 VAL A CA 1
ATOM 599 C C . VAL A 1 78 ? -1.635 -3.438 -4.919 1.00 83.19 78 VAL A C 1
ATOM 601 O O . VAL A 1 78 ? -2.767 -3.486 -5.395 1.00 83.19 78 VAL A O 1
ATOM 604 N N . GLN A 1 79 ? -0.738 -2.508 -5.255 1.00 80.69 79 GLN A N 1
ATOM 605 C CA . GLN A 1 79 ? -0.969 -1.464 -6.260 1.00 80.69 79 GLN A CA 1
ATOM 606 C C . GLN A 1 79 ? -0.517 -1.922 -7.645 1.00 80.69 79 GLN A C 1
ATOM 608 O O . GLN A 1 79 ? -1.288 -1.880 -8.599 1.00 80.69 79 GLN A O 1
ATOM 613 N N . SER A 1 80 ? 0.725 -2.388 -7.743 1.00 75.88 80 SER A N 1
ATOM 614 C CA . SER A 1 80 ? 1.279 -2.976 -8.957 1.00 75.88 80 SER A CA 1
ATOM 615 C C . SER A 1 80 ? 1.968 -4.284 -8.612 1.00 75.88 80 SER A C 1
ATOM 617 O O . SER A 1 80 ? 2.727 -4.380 -7.646 1.00 75.88 80 SER A O 1
ATOM 619 N N . VAL A 1 81 ? 1.665 -5.302 -9.406 1.00 70.25 81 VAL A N 1
ATOM 620 C CA . VAL A 1 81 ? 2.316 -6.610 -9.351 1.00 70.25 81 VAL A CA 1
ATOM 621 C C . VAL A 1 81 ? 3.245 -6.696 -10.548 1.00 70.25 81 VAL A C 1
ATOM 623 O O . VAL A 1 81 ? 2.887 -6.225 -11.632 1.00 70.25 81 VAL A O 1
ATOM 626 N N . TYR A 1 82 ? 4.407 -7.316 -10.371 1.00 62.28 82 TYR A N 1
ATOM 627 C CA . TYR A 1 82 ? 5.274 -7.636 -11.488 1.00 62.28 82 TYR A CA 1
ATOM 628 C C . TYR A 1 82 ? 4.516 -8.655 -12.336 1.00 62.28 82 TYR A C 1
ATOM 630 O O . TYR A 1 82 ? 4.202 -9.763 -11.890 1.00 62.28 82 TYR A O 1
ATOM 638 N N . LYS A 1 83 ? 4.149 -8.256 -13.553 1.00 58.22 83 LYS A N 1
ATOM 639 C CA . LYS A 1 83 ? 3.880 -9.228 -14.604 1.00 58.22 83 LYS A CA 1
ATOM 640 C C . LYS A 1 83 ? 5.248 -9.827 -14.891 1.00 58.22 83 LYS A C 1
ATOM 642 O O . LYS A 1 83 ? 6.073 -9.088 -15.394 1.00 58.22 83 LYS A O 1
ATOM 647 N N . ASP A 1 84 ? 5.520 -11.023 -14.372 1.00 51.72 84 ASP A N 1
ATOM 648 C CA . ASP A 1 84 ? 6.309 -12.092 -15.008 1.00 51.72 84 ASP A CA 1
ATOM 649 C C . ASP A 1 84 ? 6.768 -13.106 -13.946 1.00 51.72 84 ASP A C 1
ATOM 651 O O . ASP A 1 84 ? 7.705 -12.889 -13.178 1.00 51.72 84 ASP A O 1
ATOM 655 N N . ALA A 1 85 ? 6.056 -14.233 -13.904 1.00 43.03 85 ALA A N 1
ATOM 656 C CA . ALA A 1 85 ? 6.558 -15.528 -13.448 1.00 43.03 85 ALA A CA 1
ATOM 657 C C . ALA A 1 85 ? 5.608 -16.630 -13.957 1.00 43.03 85 ALA A C 1
ATOM 659 O O . ALA A 1 85 ? 4.945 -17.301 -13.164 1.00 43.03 85 ALA A O 1
ATOM 660 N N . TYR A 1 86 ? 5.490 -16.745 -15.282 1.00 41.34 86 TYR A N 1
ATOM 661 C CA . TYR A 1 86 ? 5.126 -17.975 -15.990 1.00 41.34 86 TYR A CA 1
ATOM 662 C C . TYR A 1 86 ? 5.978 -18.065 -17.248 1.00 41.34 86 TYR A C 1
ATOM 664 O O . TYR A 1 86 ? 6.030 -17.042 -17.965 1.00 41.34 86 TYR A O 1
#

Secondary structure (DSSP, 8-state):
-----PPP----THHHH--------PBPPTTTSPPTT---SEEE-TTS-EEEEE-STT-EEEEE-GGG--TTS-SEEEEE------